Protein AF-A0A7S2H4L2-F1 (afdb_monomer_lite)

pLDDT: mean 70.74, std 20.23, range [30.11, 93.38]

Secondary structure (DSSP, 8-state):
--PPP---------------------------S--SEEEEEE---EEE-TTS-EEE--EE--S-SSSTT-EE-SEEEEEGGGGBSSPPPTT-PPPPB-HHHHHHHHHHHHHHHHH---GGG--SPPPPPPP--

Radius of gyration: 21.21 Å; chains: 1; bounding box: 55×37×57 Å

Structure (mmCIF, N/CA/C/O backbone):
data_AF-A0A7S2H4L2-F1
#
_entry.id   AF-A0A7S2H4L2-F1
#
loop_
_atom_site.group_PDB
_atom_site.id
_atom_site.type_symbol
_atom_site.label_atom_id
_atom_site.label_alt_id
_atom_site.label_comp_id
_atom_site.label_asym_id
_atom_site.label_entity_id
_atom_site.label_seq_id
_atom_site.pdbx_PDB_ins_code
_atom_site.Cartn_x
_atom_site.Cartn_y
_atom_site.Cartn_z
_atom_site.occupancy
_atom_site.B_iso_or_equiv
_atom_site.auth_seq_id
_atom_site.auth_comp_id
_atom_site.auth_asym_id
_atom_site.auth_atom_id
_atom_site.pdbx_PDB_model_num
ATOM 1 N N . PRO A 1 1 ? -26.031 -21.319 21.554 1.00 38.44 1 PRO A N 1
ATOM 2 C CA . PRO A 1 1 ? -26.620 -22.604 21.114 1.00 38.44 1 PRO A CA 1
ATOM 3 C C . PRO A 1 1 ? -26.731 -22.645 19.581 1.00 38.44 1 PRO A C 1
ATOM 5 O O . PRO A 1 1 ? -27.498 -21.886 19.008 1.00 38.44 1 PRO A O 1
ATOM 8 N N . HIS A 1 2 ? -25.914 -23.509 18.965 1.00 32.88 2 HIS A N 1
ATOM 9 C CA . HIS A 1 2 ? -26.013 -24.044 17.594 1.00 32.88 2 HIS A CA 1
ATOM 10 C C . HIS A 1 2 ? -25.952 -23.042 16.419 1.00 32.88 2 HIS A C 1
ATOM 12 O O . HIS A 1 2 ? -26.968 -22.543 15.950 1.00 32.88 2 HIS A O 1
ATOM 18 N N . TRP A 1 3 ? -24.755 -22.860 15.855 1.00 30.11 3 TRP A N 1
ATOM 19 C CA . TRP A 1 3 ? -24.582 -22.492 14.447 1.00 30.11 3 TRP A CA 1
ATOM 20 C C . TRP A 1 3 ? -24.151 -23.744 13.669 1.00 30.11 3 TRP A C 1
ATOM 22 O O . TRP A 1 3 ? -23.126 -24.358 13.964 1.00 30.11 3 TRP A O 1
ATOM 32 N N . ARG A 1 4 ? -24.987 -24.158 12.708 1.00 31.09 4 ARG A N 1
ATOM 33 C CA . ARG A 1 4 ? -24.645 -25.134 11.665 1.00 31.09 4 ARG A CA 1
ATOM 34 C C . ARG A 1 4 ? -23.721 -24.461 10.651 1.00 31.09 4 ARG A C 1
ATOM 36 O O . ARG A 1 4 ? -23.976 -23.330 10.250 1.00 31.09 4 ARG A O 1
ATOM 43 N N . ARG A 1 5 ? -22.694 -25.183 10.200 1.00 39.47 5 ARG A N 1
ATOM 44 C CA . ARG A 1 5 ? -21.990 -24.895 8.945 1.00 39.47 5 ARG A CA 1
ATOM 45 C C . ARG A 1 5 ? -22.772 -25.549 7.809 1.00 39.47 5 ARG A C 1
ATOM 47 O O . ARG A 1 5 ? -22.892 -26.769 7.803 1.00 39.47 5 ARG A O 1
ATOM 54 N N . GLU A 1 6 ? -23.246 -24.763 6.852 1.00 30.81 6 GLU A N 1
ATOM 55 C CA . GLU A 1 6 ? -23.589 -25.250 5.514 1.00 30.81 6 GLU A CA 1
ATOM 56 C C . GLU A 1 6 ? -22.899 -24.341 4.497 1.00 30.81 6 GLU A C 1
ATOM 58 O O . GLU A 1 6 ? -23.265 -23.185 4.299 1.00 30.81 6 GLU A O 1
ATOM 63 N N . LEU A 1 7 ? -21.829 -24.876 3.908 1.00 32.28 7 LEU A N 1
ATOM 64 C CA . LEU A 1 7 ? -21.169 -24.330 2.733 1.00 32.28 7 LEU A CA 1
ATOM 65 C C . LEU A 1 7 ? -21.988 -24.818 1.532 1.00 32.28 7 LEU A C 1
ATOM 67 O O . LEU A 1 7 ? -21.914 -25.990 1.165 1.00 32.28 7 LEU A O 1
ATOM 71 N N . VAL A 1 8 ? -22.821 -23.953 0.959 1.00 32.16 8 VAL A N 1
ATOM 72 C CA . VAL A 1 8 ? -23.544 -24.272 -0.276 1.00 32.16 8 VAL A CA 1
ATOM 73 C C . VAL A 1 8 ? -22.670 -23.854 -1.451 1.00 32.16 8 VAL A C 1
ATOM 75 O O . VAL A 1 8 ? -22.547 -22.673 -1.769 1.00 32.16 8 VAL A O 1
ATOM 78 N N . HIS A 1 9 ? -22.067 -24.842 -2.112 1.00 34.38 9 HIS A N 1
ATOM 79 C CA . HIS A 1 9 ? -21.625 -24.692 -3.492 1.00 34.38 9 HIS A CA 1
ATOM 80 C C . HIS A 1 9 ? -22.863 -24.565 -4.383 1.00 34.38 9 HIS A C 1
ATOM 82 O O . HIS A 1 9 ? -23.588 -25.535 -4.594 1.00 34.38 9 HIS A O 1
ATOM 88 N N . ALA A 1 10 ? -23.088 -23.372 -4.927 1.00 34.81 10 ALA A N 1
ATOM 89 C CA . ALA A 1 10 ? -23.990 -23.173 -6.049 1.00 34.81 10 ALA A CA 1
ATOM 90 C C . ALA A 1 10 ? -23.151 -22.922 -7.305 1.00 34.81 10 ALA A C 1
ATOM 92 O O . ALA A 1 10 ? -22.619 -21.834 -7.522 1.00 34.81 10 ALA A O 1
ATOM 93 N N . GLY A 1 11 ? -23.020 -23.969 -8.118 1.00 33.88 11 GLY A N 1
ATOM 94 C CA . GLY A 1 11 ? -22.620 -23.843 -9.510 1.00 33.88 11 GLY A CA 1
ATOM 95 C C . GLY A 1 11 ? -23.686 -23.086 -10.303 1.00 33.88 11 GLY A C 1
ATOM 96 O O . GLY A 1 11 ? -24.884 -23.278 -10.106 1.00 33.88 11 GLY A O 1
ATOM 97 N N . GLY A 1 12 ? -23.237 -22.230 -11.216 1.00 31.14 12 GLY A N 1
ATOM 98 C CA . GLY A 1 12 ? -24.107 -21.482 -12.113 1.00 31.14 12 GLY A CA 1
ATOM 99 C C . GLY A 1 12 ? -23.296 -20.549 -12.999 1.00 31.14 12 GLY A C 1
ATOM 100 O O . GLY A 1 12 ? -23.095 -19.386 -12.672 1.00 31.14 12 GLY A O 1
ATOM 101 N N . ALA A 1 13 ? -22.811 -21.068 -14.126 1.00 44.94 13 ALA A N 1
ATOM 102 C CA . ALA A 1 13 ? -22.156 -20.275 -15.155 1.00 44.94 13 ALA A CA 1
ATOM 103 C C . ALA A 1 13 ? -23.179 -19.358 -15.848 1.00 44.94 13 ALA A C 1
ATOM 105 O O . ALA A 1 13 ? -23.810 -19.745 -16.831 1.00 44.94 13 ALA A O 1
ATOM 106 N N . ALA A 1 14 ? -23.326 -18.127 -15.362 1.00 36.47 14 ALA A N 1
ATOM 107 C CA . ALA A 1 14 ? -23.962 -17.052 -16.111 1.00 36.47 14 ALA A CA 1
ATOM 108 C C . ALA A 1 14 ? -22.875 -16.267 -16.860 1.00 36.47 14 ALA A C 1
ATOM 110 O O . ALA A 1 14 ? -22.187 -15.419 -16.294 1.00 36.47 14 ALA A O 1
ATOM 111 N N . ARG A 1 15 ? -22.700 -16.559 -18.156 1.00 39.38 15 ARG A N 1
ATOM 112 C CA . ARG A 1 15 ? -21.911 -15.711 -19.061 1.00 39.38 15 ARG A CA 1
ATOM 113 C C . ARG A 1 15 ? -22.648 -14.385 -19.255 1.00 39.38 15 ARG A C 1
ATOM 115 O O . ARG A 1 15 ? -23.516 -14.282 -20.117 1.00 39.38 15 ARG A O 1
ATOM 122 N N . LEU A 1 16 ? -22.294 -13.370 -18.473 1.00 36.38 16 LEU A N 1
ATOM 123 C CA . LEU A 1 16 ? -22.644 -11.988 -18.784 1.00 36.38 16 LEU A CA 1
ATOM 124 C C . LEU A 1 16 ? -21.731 -11.509 -19.920 1.00 36.38 16 LEU A C 1
ATOM 126 O O . LEU A 1 16 ? -20.517 -11.405 -19.765 1.00 36.38 16 LEU A O 1
ATOM 130 N N . ALA A 1 17 ? -22.317 -11.269 -21.091 1.00 40.84 17 ALA A N 1
ATOM 131 C CA . ALA A 1 17 ? -21.621 -10.655 -22.215 1.00 40.84 17 ALA A CA 1
ATOM 132 C C . ALA A 1 17 ? -21.314 -9.175 -21.901 1.00 40.84 17 ALA A C 1
ATOM 134 O O . ALA A 1 17 ? -22.221 -8.462 -21.465 1.00 40.84 17 ALA A O 1
ATOM 135 N N . PRO A 1 18 ? -20.101 -8.655 -22.169 1.00 37.47 18 PRO A N 1
ATOM 136 C CA . PRO A 1 18 ? -19.851 -7.226 -22.053 1.00 37.47 18 PRO A CA 1
ATOM 137 C C . PRO A 1 18 ? -20.442 -6.505 -23.271 1.00 37.47 18 PRO A C 1
ATOM 139 O O . PRO A 1 18 ? -19.938 -6.619 -24.387 1.00 37.47 18 PRO A O 1
ATOM 142 N N . CYS A 1 19 ? -21.494 -5.714 -23.067 1.00 35.34 19 CYS A N 1
ATOM 143 C CA . CYS A 1 19 ? -22.001 -4.767 -24.058 1.00 35.34 19 CYS A CA 1
ATOM 144 C C . CYS A 1 19 ? -21.183 -3.460 -24.052 1.00 35.34 19 CYS A C 1
ATOM 146 O O . CYS A 1 19 ? -21.722 -2.372 -23.883 1.00 35.34 19 CYS A O 1
ATOM 148 N N . TRP A 1 20 ? -19.870 -3.537 -24.278 1.00 36.72 20 TRP A N 1
ATOM 149 C CA . TRP A 1 20 ? -19.061 -2.336 -24.515 1.00 36.72 20 TRP A CA 1
ATOM 150 C C . TRP A 1 20 ? -19.174 -1.911 -25.981 1.00 36.72 20 TRP A C 1
ATOM 152 O O . TRP A 1 20 ? -18.328 -2.223 -26.815 1.00 36.72 20 TRP A O 1
ATOM 162 N N . ARG A 1 21 ? -20.237 -1.170 -26.311 1.00 42.75 21 ARG A N 1
ATOM 163 C CA . ARG A 1 21 ? -20.280 -0.352 -27.532 1.00 42.75 21 ARG A CA 1
ATOM 164 C C . ARG A 1 21 ? -19.526 0.953 -27.257 1.00 42.75 21 ARG A C 1
ATOM 166 O O . ARG A 1 21 ? -20.122 1.976 -26.940 1.00 42.75 21 ARG A O 1
ATOM 173 N N . GLY A 1 22 ? -18.197 0.893 -27.333 1.00 38.72 22 GLY A N 1
ATOM 174 C CA . GLY A 1 22 ? -17.360 2.090 -27.378 1.00 38.72 22 GLY A CA 1
ATOM 175 C C . GLY A 1 22 ? -17.568 2.823 -28.704 1.00 38.72 22 GLY A C 1
ATOM 176 O O . GLY A 1 22 ? -17.510 2.214 -29.771 1.00 38.72 22 GLY A O 1
ATOM 177 N N . THR A 1 23 ? -17.832 4.125 -28.645 1.00 44.94 23 THR A N 1
ATOM 178 C CA . THR A 1 23 ? -17.775 5.022 -29.805 1.00 44.94 23 THR A CA 1
ATOM 179 C C . THR A 1 23 ? -16.351 5.047 -30.384 1.00 44.94 23 THR A C 1
ATOM 181 O O . THR A 1 23 ? -15.390 4.860 -29.631 1.00 44.94 23 THR A O 1
ATOM 184 N N . PRO A 1 24 ? -16.165 5.264 -31.704 1.00 44.47 24 PRO A N 1
ATOM 185 C CA . PRO A 1 24 ? -14.840 5.304 -32.319 1.00 44.47 24 PRO A CA 1
ATOM 186 C C . PRO A 1 24 ? -14.076 6.550 -31.843 1.00 44.47 24 PRO A C 1
ATOM 188 O O . PRO A 1 24 ? -14.158 7.628 -32.426 1.00 44.47 24 PRO A O 1
ATOM 191 N N . GLY A 1 25 ? -13.361 6.405 -30.729 1.00 47.28 25 GLY A N 1
ATOM 192 C CA . GLY A 1 25 ? -12.482 7.422 -30.171 1.00 47.28 25 GLY A CA 1
ATOM 193 C C . GLY A 1 25 ? -11.182 7.507 -30.964 1.00 47.28 25 GLY A C 1
ATOM 194 O O . GLY A 1 25 ? -10.569 6.487 -31.276 1.00 47.28 25 GLY A O 1
ATOM 195 N N . MET A 1 26 ? -10.774 8.738 -31.280 1.00 51.44 26 MET A N 1
ATOM 196 C CA . MET A 1 26 ? -9.529 9.091 -31.966 1.00 51.44 26 MET A CA 1
ATOM 197 C C . MET A 1 26 ? -8.351 8.199 -31.547 1.00 51.44 26 MET A C 1
ATOM 199 O O . MET A 1 26 ? -8.066 8.052 -30.355 1.00 51.44 26 MET A O 1
ATOM 203 N N . ALA A 1 27 ? -7.638 7.649 -32.532 1.00 52.81 27 ALA A N 1
ATOM 204 C CA . ALA A 1 27 ? -6.434 6.857 -32.320 1.00 52.81 27 ALA A CA 1
ATOM 205 C C . ALA A 1 27 ? -5.379 7.695 -31.577 1.00 52.81 27 ALA A C 1
ATOM 207 O O . ALA A 1 27 ? -4.657 8.499 -32.170 1.00 52.81 27 ALA A O 1
ATOM 208 N N . LYS A 1 28 ? -5.291 7.524 -30.252 1.00 60.84 28 LYS A N 1
ATOM 209 C CA . LYS A 1 28 ? -4.209 8.100 -29.452 1.00 60.84 28 LYS A CA 1
ATOM 210 C C . LYS A 1 28 ? -2.895 7.533 -29.983 1.00 60.84 28 LYS A C 1
ATOM 212 O O . LYS A 1 28 ? -2.690 6.320 -29.976 1.00 60.84 28 LYS A O 1
ATOM 217 N N . LYS A 1 29 ? -2.013 8.422 -30.450 1.00 61.09 29 LYS A N 1
ATOM 218 C CA . LYS A 1 29 ? -0.651 8.108 -30.899 1.00 61.09 29 LYS A CA 1
ATOM 219 C C . LYS A 1 29 ? 0.018 7.239 -29.825 1.00 61.09 29 LYS A C 1
ATOM 221 O O . LYS A 1 29 ? 0.238 7.719 -28.713 1.00 61.09 29 LYS A O 1
ATOM 226 N N . LYS A 1 30 ? 0.274 5.957 -30.128 1.00 59.09 30 LYS A N 1
ATOM 227 C CA . LYS A 1 30 ? 0.961 5.027 -29.216 1.00 59.09 30 LYS A CA 1
ATOM 228 C C . LYS A 1 30 ? 2.278 5.682 -28.807 1.00 59.09 30 LYS A C 1
ATOM 230 O O . LYS A 1 30 ? 3.148 5.888 -29.649 1.00 59.09 30 LYS A O 1
ATOM 235 N N . ARG A 1 31 ? 2.407 6.058 -27.532 1.00 61.78 31 ARG A N 1
ATOM 236 C CA . ARG A 1 31 ? 3.689 6.499 -26.981 1.00 61.78 31 ARG A CA 1
ATOM 237 C C . ARG A 1 31 ? 4.654 5.322 -27.111 1.00 61.78 31 ARG A C 1
ATOM 239 O O . ARG A 1 31 ? 4.405 4.261 -26.549 1.00 61.78 31 ARG A O 1
ATOM 246 N N . SER A 1 32 ? 5.705 5.500 -27.902 1.00 66.88 32 SER A N 1
ATOM 247 C CA . SER A 1 32 ? 6.806 4.550 -28.023 1.00 66.88 32 SER A CA 1
ATOM 248 C C . SER A 1 32 ? 7.682 4.690 -26.781 1.00 66.88 32 SER A C 1
ATOM 250 O O . SER A 1 32 ? 8.440 5.649 -26.659 1.00 66.88 32 SER A O 1
ATOM 252 N N . GLY A 1 33 ? 7.517 3.785 -25.826 1.00 74.94 33 GLY A N 1
ATOM 253 C CA . GLY A 1 33 ? 8.310 3.750 -24.605 1.00 74.94 33 GLY A CA 1
ATOM 254 C C . GLY A 1 33 ? 7.685 2.835 -23.556 1.00 74.94 33 GLY A C 1
ATOM 255 O O . GLY A 1 33 ? 6.484 2.554 -23.628 1.00 74.94 33 GLY A O 1
ATOM 256 N N . PRO A 1 34 ? 8.481 2.352 -22.592 1.00 79.00 34 PRO A N 1
ATOM 257 C CA . PRO A 1 34 ? 7.950 1.576 -21.486 1.00 79.0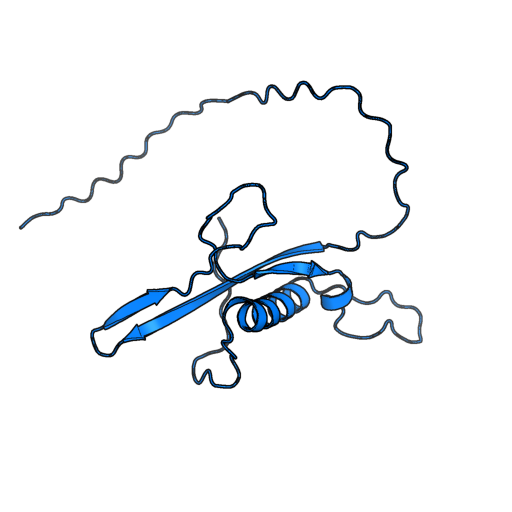0 34 PRO A CA 1
ATOM 258 C C . PRO A 1 34 ? 6.957 2.428 -20.674 1.00 79.00 34 PRO A C 1
ATOM 260 O O . PRO A 1 34 ? 7.159 3.638 -20.523 1.00 79.00 34 PRO A O 1
ATOM 263 N N . PRO A 1 35 ? 5.865 1.836 -20.158 1.00 85.38 35 PRO A N 1
ATOM 264 C CA . PRO A 1 35 ? 4.870 2.585 -19.404 1.00 85.38 35 PRO A CA 1
ATOM 265 C C . PRO A 1 35 ? 5.484 3.145 -18.117 1.00 85.38 35 PRO A C 1
ATOM 267 O O . PRO A 1 35 ? 6.291 2.475 -17.466 1.00 85.38 35 PRO A O 1
ATOM 270 N N . LYS A 1 36 ? 5.079 4.370 -17.753 1.00 88.88 36 LYS A N 1
ATOM 271 C CA . LYS A 1 36 ? 5.478 5.020 -16.492 1.00 88.88 36 LYS A CA 1
ATOM 272 C C . LYS A 1 36 ? 5.036 4.197 -15.276 1.00 88.88 36 LYS A C 1
ATOM 274 O O . LYS A 1 36 ? 5.761 4.130 -14.293 1.00 88.88 36 LYS A O 1
ATOM 279 N N . TYR A 1 37 ? 3.866 3.576 -15.367 1.00 90.75 37 TYR A N 1
ATOM 280 C CA . TYR A 1 37 ? 3.233 2.817 -14.293 1.00 90.75 37 TYR A CA 1
ATOM 281 C C . TYR A 1 37 ? 3.304 1.324 -14.602 1.00 90.75 37 TYR A C 1
ATOM 283 O O . TYR A 1 37 ? 3.138 0.937 -15.762 1.00 90.75 37 TYR A O 1
ATOM 291 N N . ILE A 1 38 ? 3.574 0.508 -13.584 1.00 89.94 38 ILE A N 1
ATOM 292 C CA . ILE A 1 38 ? 3.723 -0.949 -13.733 1.00 89.94 38 ILE A CA 1
ATOM 293 C C . ILE A 1 38 ? 2.548 -1.698 -13.104 1.00 89.94 38 ILE A C 1
ATOM 295 O O . ILE A 1 38 ? 2.139 -2.727 -13.633 1.00 89.94 38 ILE A O 1
ATOM 299 N N . GLY A 1 39 ? 1.948 -1.148 -12.049 1.00 91.44 39 GLY A N 1
ATOM 300 C CA . GLY A 1 39 ? 0.805 -1.758 -11.379 1.00 91.44 39 GLY A CA 1
ATOM 301 C C . GLY A 1 39 ? 0.269 -0.887 -10.250 1.00 91.44 39 GLY A C 1
ATOM 302 O O . GLY A 1 39 ? 0.488 0.325 -10.228 1.00 91.44 39 GLY A O 1
ATOM 303 N N . SER A 1 40 ? -0.426 -1.520 -9.315 1.00 91.19 40 SER A N 1
ATOM 304 C CA . SER A 1 40 ? -0.926 -0.916 -8.081 1.00 91.19 40 SER A CA 1
ATOM 305 C C . SER A 1 40 ? -0.605 -1.819 -6.900 1.00 91.19 40 SER A C 1
ATOM 307 O O . SER A 1 40 ? -0.481 -3.029 -7.075 1.0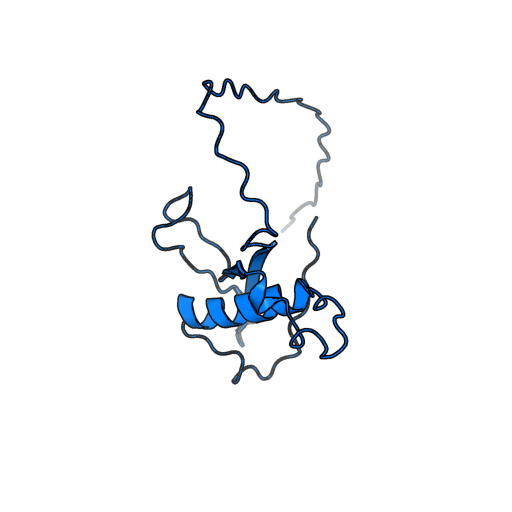0 91.19 40 SER A O 1
ATOM 309 N N . CYS A 1 41 ? -0.515 -1.241 -5.711 1.00 92.00 41 CYS A N 1
ATOM 310 C CA . CYS A 1 41 ? -0.237 -1.960 -4.473 1.00 92.00 41 CYS A CA 1
ATOM 311 C C . CYS A 1 41 ? -1.100 -1.426 -3.325 1.00 92.00 41 CYS A C 1
ATOM 313 O O . CYS A 1 41 ? -1.696 -0.351 -3.426 1.00 92.00 41 CYS A O 1
ATOM 315 N N . GLY A 1 42 ? -1.131 -2.171 -2.222 1.00 90.62 42 GLY A N 1
ATOM 316 C CA . GLY A 1 42 ? -1.709 -1.737 -0.957 1.00 90.62 42 GLY A CA 1
ATOM 317 C C . GLY A 1 42 ? -1.105 -2.502 0.212 1.00 90.62 42 GLY A C 1
ATOM 318 O O . GLY A 1 42 ? -0.462 -3.531 0.010 1.00 90.62 42 GLY A O 1
ATOM 319 N N . ILE A 1 43 ? -1.292 -1.985 1.422 1.00 89.56 43 ILE A N 1
ATOM 320 C CA . ILE A 1 43 ? -0.778 -2.585 2.654 1.00 89.56 43 ILE A CA 1
ATOM 321 C C . ILE A 1 43 ? -1.885 -2.736 3.688 1.00 89.56 43 ILE A C 1
ATOM 323 O O . ILE A 1 43 ? -2.620 -1.799 3.995 1.00 89.56 43 ILE A O 1
ATOM 327 N N . TYR A 1 44 ? -1.984 -3.937 4.247 1.00 90.00 44 TYR A N 1
ATOM 328 C CA . TYR A 1 44 ? -2.898 -4.250 5.334 1.00 90.00 44 TYR A CA 1
ATOM 329 C C . TYR A 1 44 ? -2.140 -4.171 6.655 1.00 90.00 44 TYR A C 1
ATOM 331 O O . TYR A 1 44 ? -1.179 -4.904 6.866 1.00 90.00 44 TYR A O 1
ATOM 339 N N . VAL A 1 45 ? -2.581 -3.285 7.548 1.00 87.69 45 VAL A N 1
ATOM 340 C CA . VAL A 1 45 ? -2.011 -3.155 8.895 1.00 87.69 45 VAL A CA 1
ATOM 341 C C . VAL A 1 45 ? -3.074 -3.566 9.899 1.00 87.69 45 VAL A C 1
ATOM 343 O O . VAL A 1 45 ? -4.103 -2.900 10.025 1.00 87.69 45 VAL A O 1
ATOM 346 N N . ALA A 1 46 ? -2.832 -4.673 10.594 1.00 87.06 46 ALA A N 1
ATOM 347 C CA . ALA A 1 46 ? -3.702 -5.169 11.649 1.00 87.06 46 ALA A CA 1
ATOM 348 C C . ALA A 1 46 ? -3.068 -4.914 13.020 1.00 87.06 46 ALA A C 1
ATOM 350 O O . ALA A 1 46 ? -1.878 -5.150 13.215 1.00 87.06 46 ALA A O 1
ATOM 351 N N . ALA A 1 47 ? -3.871 -4.452 13.975 1.00 84.00 47 ALA A N 1
ATOM 352 C CA . ALA A 1 47 ? -3.464 -4.285 15.364 1.00 84.00 47 ALA A CA 1
ATOM 353 C C . ALA A 1 47 ? -4.403 -5.084 16.265 1.00 84.00 47 ALA A C 1
ATOM 355 O O . ALA A 1 47 ? -5.622 -4.975 16.138 1.00 84.00 47 ALA A O 1
ATOM 356 N N . THR A 1 48 ? -3.836 -5.873 17.176 1.00 85.50 48 THR A N 1
ATOM 357 C CA . THR A 1 48 ? -4.604 -6.654 18.151 1.00 85.50 48 THR A CA 1
ATOM 358 C C . THR A 1 48 ? -4.457 -6.030 19.531 1.00 85.50 48 THR A C 1
ATOM 360 O O . THR A 1 48 ? -3.347 -5.892 20.043 1.00 85.50 48 THR A O 1
ATOM 363 N N . GLY A 1 49 ? -5.583 -5.625 20.117 1.00 83.88 49 GLY A N 1
ATOM 364 C CA . GLY A 1 49 ? -5.643 -5.077 21.466 1.00 83.88 49 GLY A CA 1
ATOM 365 C C . GLY A 1 49 ? -5.446 -6.142 22.547 1.00 83.88 49 GLY A C 1
ATOM 366 O O . GLY A 1 49 ? -5.521 -7.345 22.298 1.00 83.88 49 GLY A O 1
ATOM 367 N N . ALA A 1 50 ? -5.234 -5.697 23.788 1.00 86.94 50 ALA A N 1
ATOM 368 C CA . ALA A 1 50 ? -5.134 -6.587 24.951 1.00 86.94 50 ALA A CA 1
ATOM 369 C C . ALA A 1 50 ? -6.442 -7.352 25.249 1.00 86.94 50 ALA A C 1
ATOM 371 O O . ALA A 1 50 ? -6.428 -8.364 25.943 1.00 86.94 50 ALA A O 1
ATOM 372 N N . ASP A 1 51 ? -7.565 -6.873 24.717 1.00 91.44 51 ASP A N 1
ATOM 373 C CA . ASP A 1 51 ? -8.875 -7.527 24.735 1.00 91.44 51 ASP A CA 1
ATOM 374 C C . ASP A 1 51 ? -9.018 -8.640 23.677 1.00 91.44 51 ASP A C 1
ATOM 376 O O . ASP A 1 51 ? -10.047 -9.313 23.624 1.00 91.44 51 ASP A O 1
ATOM 380 N N . GLY A 1 52 ? -7.991 -8.850 22.846 1.00 89.00 52 GLY A N 1
ATOM 381 C CA . GLY A 1 52 ? -7.990 -9.821 21.756 1.00 89.00 52 GLY A CA 1
ATOM 382 C C . GLY A 1 52 ? -8.738 -9.352 20.508 1.00 89.00 52 GLY A C 1
ATOM 383 O O . GLY A 1 52 ? -8.897 -10.141 19.576 1.00 89.00 52 GLY A O 1
ATOM 384 N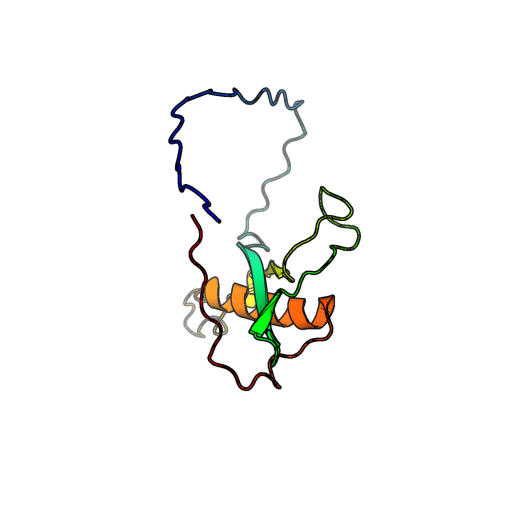 N . LEU A 1 53 ? -9.198 -8.097 20.457 1.00 87.44 53 LEU A N 1
ATOM 385 C CA . LEU A 1 53 ? -9.836 -7.549 19.265 1.00 87.44 53 LEU A CA 1
ATOM 386 C C . LEU A 1 53 ? -8.782 -7.126 18.245 1.00 87.44 53 LEU A C 1
ATOM 388 O O . LEU A 1 53 ? -7.918 -6.297 18.532 1.00 87.44 53 LEU A O 1
ATOM 392 N N . THR A 1 54 ? -8.890 -7.667 17.033 1.00 87.25 54 THR A N 1
ATOM 393 C CA . THR A 1 54 ? -8.076 -7.254 15.888 1.00 87.25 54 THR A CA 1
ATOM 394 C C . THR A 1 54 ? -8.817 -6.208 15.068 1.00 87.25 54 THR A C 1
ATOM 396 O O . THR A 1 54 ? -9.924 -6.451 14.583 1.00 87.25 54 THR A O 1
ATOM 399 N N . VAL A 1 55 ? -8.191 -5.050 14.884 1.00 86.88 55 VAL A N 1
ATOM 400 C CA . VAL A 1 55 ? -8.669 -3.986 13.998 1.00 86.88 55 VAL A CA 1
ATOM 401 C C . VAL A 1 55 ? -7.763 -3.874 12.783 1.00 86.88 55 VAL A C 1
ATOM 403 O O . VAL A 1 55 ? -6.547 -4.020 12.890 1.00 86.88 55 VAL A O 1
ATOM 406 N N . LEU A 1 56 ? -8.367 -3.610 11.627 1.00 87.50 56 LEU A N 1
ATOM 407 C CA . LEU A 1 56 ? -7.657 -3.393 10.374 1.00 87.50 56 LEU A CA 1
ATOM 408 C C . LEU A 1 56 ? -7.669 -1.905 10.035 1.00 87.50 56 LEU A C 1
ATOM 410 O O . LEU A 1 56 ? -8.725 -1.268 10.030 1.00 87.50 56 LEU A O 1
ATOM 414 N N . LEU A 1 57 ? -6.497 -1.366 9.718 1.00 84.75 57 LEU A N 1
ATOM 415 C CA . LEU A 1 57 ? -6.368 -0.014 9.207 1.00 84.75 57 LEU A CA 1
ATOM 416 C C . LEU A 1 57 ? -6.962 0.071 7.801 1.00 84.75 57 LEU A C 1
ATOM 418 O O . LEU A 1 57 ? -6.552 -0.640 6.884 1.00 84.75 57 LEU A O 1
ATOM 422 N N . ILE A 1 58 ? -7.908 0.987 7.639 1.00 85.25 58 ILE A N 1
ATOM 423 C CA . ILE A 1 58 ? -8.531 1.314 6.361 1.00 85.25 58 ILE A CA 1
ATOM 424 C C . ILE A 1 58 ? -8.436 2.820 6.132 1.00 85.25 58 ILE A C 1
ATOM 426 O O . ILE A 1 58 ? -8.547 3.611 7.070 1.00 85.25 58 ILE A O 1
ATOM 430 N N . HIS A 1 59 ? -8.268 3.218 4.878 1.00 80.88 59 HIS A N 1
ATOM 431 C CA . HIS A 1 59 ? -8.294 4.605 4.446 1.00 80.88 59 HIS A CA 1
ATOM 432 C C . HIS A 1 59 ? -9.490 4.854 3.521 1.00 80.88 59 HIS A C 1
ATOM 434 O O . HIS A 1 59 ? -9.925 3.997 2.746 1.00 80.88 59 HIS A O 1
ATOM 440 N N . ARG A 1 60 ? -10.048 6.064 3.610 1.00 73.50 60 ARG A N 1
ATOM 441 C CA . ARG A 1 60 ? -11.124 6.517 2.730 1.00 73.50 60 ARG A CA 1
ATOM 442 C C . ARG A 1 60 ? -10.526 7.381 1.628 1.00 73.50 60 ARG A C 1
ATOM 444 O O . ARG A 1 60 ? -10.267 8.563 1.846 1.00 73.50 60 ARG A O 1
ATOM 451 N N . ARG A 1 61 ? -10.363 6.802 0.437 1.00 69.69 61 ARG A N 1
ATOM 452 C CA . ARG A 1 61 ? -9.776 7.478 -0.731 1.00 69.69 61 ARG A CA 1
ATOM 453 C C . ARG A 1 61 ? -10.495 8.799 -1.029 1.00 69.69 61 ARG A C 1
ATOM 455 O O . ARG A 1 61 ? -11.720 8.861 -1.148 1.00 69.69 61 ARG A O 1
ATOM 462 N N . SER A 1 62 ? -9.719 9.876 -1.145 1.00 61.44 62 SER A N 1
ATOM 463 C CA . SER A 1 62 ? -10.233 11.222 -0.877 1.00 61.44 62 SER A CA 1
ATOM 464 C C . SER A 1 62 ? -10.842 11.989 -2.056 1.00 61.44 62 SER A C 1
ATOM 466 O O . SER A 1 62 ? -11.424 13.030 -1.772 1.00 61.44 62 SER A O 1
ATOM 468 N N . LYS A 1 63 ? -10.780 11.528 -3.326 1.00 55.03 63 LYS A N 1
ATOM 469 C CA . LYS A 1 63 ? -11.539 12.091 -4.491 1.00 55.03 63 LYS A CA 1
ATOM 470 C C . LYS A 1 63 ? -11.171 11.520 -5.876 1.00 55.03 63 LYS A C 1
ATOM 472 O O . LYS A 1 63 ? -11.902 11.773 -6.829 1.00 55.03 63 LYS A O 1
ATOM 477 N N . GLN A 1 64 ? -10.048 10.813 -6.025 1.00 54.62 64 GLN A N 1
ATOM 478 C CA . GLN A 1 64 ? -9.506 10.398 -7.332 1.00 54.62 64 GLN A CA 1
ATOM 479 C C . GLN A 1 64 ? -9.577 8.883 -7.585 1.00 54.62 64 GLN A C 1
ATOM 481 O O . GLN A 1 64 ? -8.551 8.254 -7.786 1.00 54.62 64 GLN A O 1
ATOM 486 N N . VAL A 1 65 ? -10.764 8.280 -7.612 1.00 51.53 65 VAL A N 1
ATOM 487 C CA . VAL A 1 65 ? -11.008 7.014 -8.334 1.00 51.53 65 VAL A CA 1
ATOM 488 C C . VAL A 1 65 ? -12.513 6.884 -8.575 1.00 51.53 65 VAL A C 1
ATOM 490 O O . VAL A 1 65 ? -13.293 7.636 -7.998 1.00 51.53 65 VAL A O 1
ATOM 493 N N . SER A 1 66 ? -12.915 5.961 -9.444 1.00 57.78 66 SER A N 1
ATOM 494 C CA . SER A 1 66 ? -14.279 5.710 -9.932 1.00 57.78 66 SER A CA 1
ATOM 495 C C . SER A 1 66 ? -15.391 5.623 -8.877 1.00 57.78 66 SER A C 1
ATOM 497 O O . SER A 1 66 ? -16.558 5.694 -9.255 1.00 57.78 66 SER A O 1
ATOM 499 N N . GLU A 1 67 ? -15.059 5.489 -7.588 1.00 60.69 67 GLU A N 1
ATOM 500 C CA . GLU A 1 67 ? -16.015 5.269 -6.503 1.00 60.69 67 GLU A CA 1
ATOM 501 C C . GLU A 1 67 ? -15.735 6.189 -5.297 1.00 60.69 67 GLU A C 1
ATOM 503 O O . GLU A 1 67 ? -14.846 5.928 -4.480 1.00 60.69 67 GLU A O 1
ATOM 508 N N . PRO A 1 68 ? -16.484 7.298 -5.156 1.00 66.25 68 PRO A N 1
ATOM 509 C CA . PRO A 1 68 ? -16.418 8.142 -3.972 1.00 66.25 68 PRO A CA 1
ATOM 510 C C . PRO A 1 68 ? -16.723 7.337 -2.706 1.00 66.25 68 PRO A C 1
ATOM 512 O O . PRO A 1 68 ? -17.653 6.536 -2.684 1.00 66.25 68 PRO A O 1
ATOM 515 N N . LEU A 1 69 ? -16.014 7.641 -1.614 1.00 69.94 69 LEU A N 1
ATOM 516 C CA . LEU A 1 69 ? -16.254 7.074 -0.280 1.00 69.94 69 LEU A CA 1
ATOM 517 C C . LEU A 1 69 ? -15.907 5.585 -0.120 1.00 69.94 69 LEU A C 1
ATOM 519 O O . LEU A 1 69 ? -16.188 5.040 0.948 1.00 69.94 69 LEU A O 1
ATOM 523 N N . GLN A 1 70 ? -15.281 4.957 -1.117 1.00 80.19 70 GLN A N 1
ATOM 524 C CA . GLN A 1 70 ? -14.791 3.587 -1.012 1.00 80.19 70 GLN A CA 1
ATOM 525 C C . GLN A 1 70 ? -13.759 3.469 0.122 1.00 80.19 70 GLN A C 1
ATOM 527 O O . GLN A 1 70 ? -12.840 4.286 0.242 1.00 80.19 70 GLN A O 1
ATOM 532 N N . LEU A 1 71 ? -13.945 2.454 0.967 1.00 84.06 71 LEU A N 1
ATOM 533 C CA . LEU A 1 71 ? -12.971 2.050 1.975 1.00 84.06 71 LEU A CA 1
ATOM 534 C C . LEU A 1 71 ? -11.970 1.113 1.305 1.00 84.06 71 LEU A C 1
ATOM 536 O O . LEU A 1 71 ? -12.371 0.141 0.668 1.00 84.06 71 LEU A O 1
ATOM 540 N N . ALA A 1 72 ? -10.687 1.416 1.441 1.00 85.94 72 ALA A N 1
ATOM 541 C CA . ALA A 1 72 ? -9.607 0.621 0.878 1.00 85.94 72 ALA A CA 1
ATOM 542 C C . ALA A 1 72 ? -8.427 0.572 1.852 1.00 85.94 72 ALA A C 1
ATOM 544 O O . ALA A 1 72 ? -8.312 1.407 2.749 1.00 85.94 72 ALA A O 1
ATOM 545 N N . ALA A 1 73 ? -7.546 -0.407 1.672 1.00 88.75 73 ALA A N 1
ATOM 546 C CA . ALA A 1 73 ? -6.236 -0.370 2.306 1.00 88.75 73 ALA A CA 1
ATOM 547 C C . ALA A 1 73 ? -5.438 0.846 1.792 1.00 88.75 73 ALA A C 1
ATOM 549 O O . ALA A 1 73 ? -5.611 1.217 0.621 1.00 88.75 73 ALA A O 1
ATOM 550 N N . PRO A 1 74 ? -4.557 1.441 2.617 1.00 90.12 74 PRO A N 1
ATOM 551 C CA . PRO A 1 74 ? -3.585 2.407 2.130 1.00 90.12 74 PRO A CA 1
ATOM 552 C C . PRO A 1 74 ? -2.758 1.828 0.986 1.00 90.12 74 PRO A C 1
ATOM 554 O O . PRO A 1 74 ? -2.382 0.652 1.020 1.00 90.12 74 PRO A O 1
ATOM 557 N N . GLY A 1 75 ? -2.495 2.624 -0.045 1.00 90.75 75 GLY A N 1
ATOM 558 C CA . GLY A 1 75 ? -1.796 2.134 -1.228 1.00 90.75 75 GLY A CA 1
ATOM 559 C C . GLY A 1 75 ? -1.981 3.011 -2.449 1.00 90.75 75 GLY A C 1
ATOM 560 O O . GLY A 1 75 ? -2.787 3.936 -2.451 1.00 90.75 75 GLY A O 1
ATOM 561 N N . GLY A 1 76 ? -1.292 2.670 -3.534 1.00 89.69 76 GLY A N 1
ATOM 562 C CA . GLY A 1 76 ? -1.125 3.577 -4.662 1.00 89.69 76 GLY A CA 1
ATOM 563 C C . GLY A 1 76 ? -0.772 2.899 -5.977 1.00 89.69 76 GLY A C 1
ATOM 564 O O . GLY A 1 76 ? -0.800 1.675 -6.124 1.00 89.69 76 GLY A O 1
ATOM 565 N N . ILE A 1 77 ? -0.477 3.736 -6.970 1.00 92.19 77 ILE A N 1
ATOM 566 C CA . ILE A 1 77 ? 0.027 3.301 -8.274 1.00 92.19 77 ILE A CA 1
ATOM 567 C C . ILE A 1 77 ? 1.546 3.143 -8.166 1.00 92.19 77 ILE A C 1
ATOM 569 O O . ILE A 1 77 ? 2.241 4.084 -7.798 1.00 92.19 77 ILE A O 1
ATOM 573 N N . VAL A 1 78 ? 2.069 1.986 -8.567 1.00 93.38 78 VAL A N 1
ATOM 574 C CA . VAL A 1 78 ? 3.509 1.703 -8.557 1.00 93.38 78 VAL A CA 1
ATOM 575 C C . VAL A 1 78 ? 4.168 2.299 -9.802 1.00 93.38 78 VAL A C 1
ATOM 577 O O . VAL A 1 78 ? 3.869 1.917 -10.945 1.00 93.38 78 VAL A O 1
ATOM 580 N N . GLU A 1 79 ? 5.086 3.243 -9.592 1.00 91.88 79 GLU A N 1
ATOM 581 C CA . GLU A 1 79 ? 5.888 3.833 -10.664 1.00 91.88 79 GLU A CA 1
ATOM 582 C C . GLU A 1 79 ? 7.065 2.929 -11.053 1.00 91.88 79 GLU A C 1
ATOM 584 O O . GLU A 1 79 ? 7.739 2.340 -10.211 1.00 91.88 79 GLU A O 1
ATOM 589 N N . ARG A 1 80 ? 7.387 2.881 -12.350 1.00 89.56 80 ARG A N 1
ATOM 590 C CA . ARG A 1 80 ? 8.528 2.118 -12.880 1.00 89.56 80 ARG A CA 1
ATOM 591 C C . ARG A 1 80 ? 9.854 2.492 -12.226 1.00 89.56 80 ARG A C 1
ATOM 593 O O . ARG A 1 80 ? 10.713 1.631 -12.086 1.00 89.56 80 ARG A O 1
ATOM 600 N N . ALA A 1 81 ? 10.018 3.759 -11.855 1.00 88.12 81 ALA A N 1
ATOM 601 C CA . ALA A 1 81 ? 11.219 4.240 -11.185 1.00 88.12 81 ALA A CA 1
ATOM 602 C C . ALA A 1 81 ? 11.386 3.635 -9.780 1.00 88.12 81 ALA A C 1
ATOM 604 O O . ALA A 1 81 ? 12.510 3.377 -9.370 1.00 88.12 81 ALA A O 1
ATOM 605 N N . ALA A 1 82 ? 10.285 3.345 -9.076 1.00 88.06 82 ALA A N 1
ATOM 606 C CA . ALA A 1 82 ? 10.324 2.733 -7.746 1.00 88.06 82 ALA A CA 1
ATOM 607 C C . ALA A 1 82 ? 10.753 1.255 -7.780 1.00 88.06 82 ALA A C 1
ATOM 609 O O . ALA A 1 82 ? 11.179 0.717 -6.765 1.00 88.06 82 ALA A O 1
ATOM 610 N N . CYS A 1 83 ? 10.661 0.609 -8.946 1.00 89.38 83 CYS A N 1
ATOM 611 C CA . CYS A 1 83 ? 10.989 -0.804 -9.145 1.00 89.38 83 CYS A CA 1
ATOM 612 C C . CYS A 1 83 ? 12.474 -1.046 -9.490 1.00 89.38 83 CYS A C 1
ATOM 614 O O . CYS A 1 83 ? 12.846 -2.154 -9.855 1.00 89.38 83 CYS A O 1
ATOM 616 N N . GLN A 1 84 ? 13.323 -0.014 -9.486 1.00 86.75 84 GLN A N 1
ATOM 617 C CA . GLN A 1 84 ? 14.726 -0.121 -9.902 1.00 86.75 84 GLN A CA 1
ATOM 618 C C . GLN A 1 84 ? 15.633 -0.244 -8.672 1.00 86.75 84 GLN A C 1
ATOM 620 O O . GLN A 1 84 ? 15.851 0.736 -7.967 1.00 86.75 84 GLN A O 1
ATOM 625 N N . ALA A 1 85 ? 16.179 -1.440 -8.426 1.00 68.94 85 ALA A N 1
ATOM 626 C CA . ALA A 1 85 ? 17.045 -1.710 -7.271 1.00 68.94 85 ALA A CA 1
ATOM 627 C C . ALA A 1 85 ? 18.444 -1.060 -7.376 1.00 68.94 85 ALA A C 1
ATOM 629 O O . ALA A 1 85 ? 19.085 -0.787 -6.363 1.00 68.94 85 ALA A O 1
ATOM 630 N N . ALA A 1 86 ? 18.922 -0.793 -8.597 1.00 64.25 86 ALA A N 1
ATOM 631 C CA . ALA A 1 86 ? 20.201 -0.138 -8.862 1.00 64.25 86 ALA A CA 1
ATOM 632 C C . ALA A 1 86 ? 20.131 0.711 -10.146 1.00 64.25 86 ALA A C 1
ATOM 634 O O . ALA A 1 86 ? 19.381 0.368 -11.069 1.00 64.25 86 ALA A O 1
ATOM 635 N N . PRO A 1 87 ? 20.921 1.799 -10.255 1.00 60.59 87 PRO A N 1
ATOM 636 C CA . PRO A 1 87 ? 21.106 2.477 -11.533 1.00 60.59 87 PRO A CA 1
ATOM 637 C C . PRO A 1 87 ? 21.652 1.480 -12.563 1.00 60.59 87 PRO A C 1
ATOM 639 O O . PRO A 1 87 ? 22.458 0.611 -12.223 1.00 60.59 87 PRO A O 1
ATOM 642 N N . ALA A 1 88 ? 21.200 1.600 -13.816 1.00 61.94 88 ALA A N 1
ATOM 643 C CA . ALA A 1 88 ? 21.661 0.754 -14.917 1.00 61.94 88 ALA A CA 1
ATOM 644 C C . ALA A 1 88 ? 23.194 0.650 -14.898 1.00 61.94 88 ALA A C 1
ATOM 646 O O . ALA A 1 88 ? 23.883 1.662 -14.731 1.00 61.94 88 ALA A O 1
ATOM 647 N N . SER A 1 89 ? 23.725 -0.571 -15.013 1.00 60.03 89 SER A N 1
ATOM 648 C CA . SER A 1 89 ? 25.165 -0.788 -14.887 1.00 60.03 89 SER A CA 1
ATOM 649 C C . SER A 1 89 ? 25.921 0.050 -15.922 1.00 60.03 89 SER A C 1
ATOM 651 O O . SER A 1 89 ? 25.455 0.250 -17.046 1.00 60.03 89 SER A O 1
ATOM 653 N N . ILE A 1 90 ? 27.125 0.509 -15.564 1.00 59.66 90 ILE A N 1
ATOM 654 C CA . ILE A 1 90 ? 28.016 1.278 -16.456 1.00 59.66 90 ILE A CA 1
ATOM 655 C C . ILE A 1 90 ? 28.286 0.509 -17.769 1.00 59.66 90 ILE A C 1
ATOM 657 O O . ILE A 1 90 ? 28.584 1.104 -18.801 1.00 59.66 90 ILE A O 1
ATOM 661 N N . PHE A 1 91 ? 28.114 -0.816 -17.751 1.00 70.25 91 PHE A N 1
ATOM 662 C CA . PHE A 1 91 ? 28.298 -1.718 -18.886 1.00 70.25 91 PHE A CA 1
ATOM 663 C C . PHE A 1 91 ? 27.042 -1.914 -19.757 1.00 70.25 91 PHE A C 1
ATOM 665 O O . PHE A 1 91 ? 27.020 -2.808 -20.599 1.00 70.25 91 PHE A O 1
ATOM 672 N N . GLY A 1 92 ? 26.005 -1.085 -19.596 1.00 59.25 92 GLY A N 1
ATOM 673 C CA . GLY A 1 92 ? 24.854 -1.047 -20.505 1.00 59.25 92 GLY A CA 1
ATOM 674 C C . GLY A 1 92 ? 23.832 -2.167 -20.302 1.00 59.25 92 GLY A C 1
ATOM 675 O O . GLY A 1 92 ? 22.982 -2.373 -21.170 1.00 59.25 92 GLY A O 1
ATOM 676 N N . ALA A 1 93 ? 23.880 -2.882 -19.172 1.00 63.25 93 ALA A N 1
ATOM 677 C CA . ALA A 1 93 ? 22.819 -3.823 -18.830 1.00 63.25 93 ALA A CA 1
ATOM 678 C C . ALA A 1 93 ? 21.539 -3.043 -18.471 1.00 63.25 93 ALA A C 1
ATOM 680 O O . ALA A 1 93 ? 21.617 -2.073 -17.705 1.00 63.25 93 ALA A O 1
ATOM 681 N N . PRO A 1 94 ? 20.365 -3.429 -19.007 1.00 66.75 94 PRO A N 1
ATOM 682 C CA . PRO A 1 94 ? 19.108 -2.810 -18.614 1.00 66.75 94 PRO A CA 1
ATOM 683 C C . PRO A 1 94 ? 18.913 -2.978 -17.105 1.00 66.75 94 PRO A C 1
ATOM 685 O O . PRO A 1 94 ? 19.154 -4.059 -16.571 1.00 66.75 94 PRO A O 1
ATOM 688 N N . ALA A 1 95 ? 18.497 -1.904 -16.427 1.00 70.62 95 ALA A N 1
ATOM 689 C CA . ALA A 1 95 ? 18.163 -1.971 -15.009 1.00 70.62 95 ALA A CA 1
ATOM 690 C C . ALA A 1 95 ? 17.078 -3.034 -14.805 1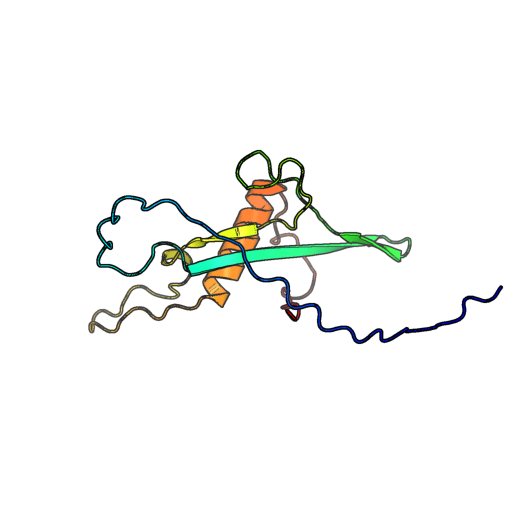.00 70.62 95 ALA A C 1
ATOM 692 O O . ALA A 1 95 ? 16.029 -2.986 -15.457 1.00 70.62 95 ALA A O 1
ATOM 693 N N . GLU A 1 96 ? 17.359 -3.992 -13.928 1.00 83.00 96 GLU A N 1
ATOM 694 C CA . GLU A 1 96 ? 16.385 -4.995 -13.530 1.00 83.00 96 GLU A CA 1
ATOM 695 C C . GLU A 1 96 ? 15.206 -4.295 -12.850 1.00 83.00 96 GLU A C 1
ATOM 697 O O . GLU A 1 96 ? 15.380 -3.375 -12.046 1.00 83.00 96 GLU A O 1
ATOM 702 N N . ILE A 1 97 ? 14.001 -4.679 -13.265 1.00 86.44 97 ILE A N 1
ATOM 703 C CA . ILE A 1 97 ? 12.754 -4.137 -12.741 1.00 86.44 97 ILE A CA 1
ATOM 704 C C . ILE A 1 97 ? 12.205 -5.165 -11.765 1.00 86.44 97 ILE A C 1
ATOM 706 O O . ILE A 1 97 ? 11.718 -6.211 -12.187 1.00 86.44 97 ILE A O 1
ATOM 710 N N . ASP A 1 98 ? 12.259 -4.828 -10.486 1.00 90.62 98 ASP A N 1
ATOM 711 C CA . ASP A 1 98 ? 11.690 -5.592 -9.387 1.00 90.62 98 ASP A CA 1
ATOM 712 C C . ASP A 1 98 ? 10.374 -4.927 -8.963 1.00 90.62 98 ASP A C 1
ATOM 714 O O . ASP A 1 98 ? 10.355 -3.878 -8.306 1.00 90.62 98 ASP A O 1
ATOM 718 N N . PHE A 1 99 ? 9.255 -5.497 -9.423 1.00 90.44 99 PHE A N 1
ATOM 719 C CA . PHE A 1 99 ? 7.930 -4.980 -9.086 1.00 90.44 99 PHE A CA 1
ATOM 720 C C . PHE A 1 99 ? 7.647 -5.089 -7.590 1.00 90.44 99 PHE A C 1
ATOM 722 O O . PHE A 1 99 ? 7.050 -4.169 -7.042 1.00 90.44 99 PHE A O 1
ATOM 729 N N . ASP A 1 100 ? 8.100 -6.151 -6.928 1.00 90.62 100 ASP A N 1
ATOM 730 C CA . ASP A 1 100 ? 7.793 -6.404 -5.522 1.00 90.62 100 ASP A CA 1
ATOM 731 C C . ASP A 1 100 ? 8.518 -5.404 -4.626 1.00 90.62 100 ASP A C 1
ATOM 733 O O . ASP A 1 100 ? 7.942 -4.900 -3.659 1.00 90.62 100 ASP A O 1
ATOM 737 N N . LEU A 1 101 ? 9.758 -5.052 -4.974 1.00 89.12 101 LEU A N 1
ATOM 738 C CA . LEU A 1 101 ? 10.483 -3.952 -4.342 1.00 89.12 101 LEU A CA 1
ATOM 739 C C . LEU A 1 101 ? 9.730 -2.626 -4.509 1.00 89.12 101 LEU A C 1
ATOM 741 O O . LEU A 1 101 ? 9.510 -1.903 -3.535 1.00 89.12 101 LEU A O 1
ATOM 745 N N . GLY A 1 102 ? 9.308 -2.313 -5.738 1.00 92.00 102 GLY A N 1
ATOM 746 C CA . GLY A 1 102 ? 8.560 -1.090 -6.026 1.00 92.00 102 GLY A CA 1
ATOM 747 C C . GLY A 1 102 ? 7.224 -1.033 -5.290 1.00 92.00 102 GLY A C 1
ATOM 748 O O . GLY A 1 102 ? 6.905 -0.017 -4.679 1.00 92.00 102 GLY A O 1
ATOM 749 N N . ALA A 1 103 ? 6.477 -2.134 -5.290 1.00 92.06 103 ALA A N 1
ATOM 750 C CA . ALA A 1 103 ? 5.198 -2.268 -4.611 1.00 92.06 103 ALA A CA 1
ATOM 751 C C . ALA A 1 103 ? 5.342 -2.100 -3.096 1.00 92.06 103 ALA A C 1
ATOM 753 O O . ALA A 1 103 ? 4.568 -1.351 -2.502 1.00 92.06 103 ALA A O 1
ATOM 754 N N . ARG A 1 104 ? 6.354 -2.717 -2.471 1.00 90.38 104 ARG A N 1
ATOM 755 C CA . ARG A 1 104 ? 6.634 -2.542 -1.037 1.00 90.38 104 ARG A CA 1
ATOM 756 C C . ARG A 1 104 ? 6.965 -1.094 -0.698 1.00 90.38 104 ARG A C 1
ATOM 758 O O . ARG A 1 104 ? 6.348 -0.525 0.199 1.00 90.38 104 ARG A O 1
ATOM 765 N N . ASN A 1 105 ? 7.885 -0.482 -1.441 1.00 90.38 105 ASN A N 1
ATOM 766 C CA . ASN A 1 105 ? 8.294 0.903 -1.206 1.00 90.38 105 ASN A CA 1
ATOM 767 C C . ASN A 1 105 ? 7.117 1.872 -1.367 1.00 90.38 105 ASN A C 1
ATOM 769 O O . ASN A 1 105 ? 6.891 2.718 -0.502 1.00 90.38 105 ASN A O 1
ATOM 773 N N . THR A 1 106 ? 6.334 1.716 -2.438 1.00 92.94 106 THR A N 1
ATOM 774 C CA . THR A 1 106 ? 5.133 2.525 -2.668 1.00 92.94 106 THR A CA 1
ATOM 775 C C . THR A 1 106 ? 4.098 2.302 -1.568 1.00 92.94 106 THR A C 1
ATOM 777 O O . THR A 1 106 ? 3.560 3.274 -1.056 1.00 92.94 106 THR A O 1
ATOM 780 N N . ALA A 1 107 ? 3.840 1.065 -1.141 1.00 91.88 107 ALA A N 1
ATOM 781 C CA . ALA A 1 107 ? 2.845 0.800 -0.105 1.00 91.88 107 ALA A CA 1
ATOM 782 C C . ALA A 1 107 ? 3.226 1.402 1.262 1.00 91.88 107 ALA A C 1
ATOM 784 O O . ALA A 1 107 ? 2.370 1.973 1.934 1.00 91.88 107 ALA A O 1
ATOM 785 N N . VAL A 1 108 ? 4.503 1.333 1.658 1.00 90.94 108 VAL A N 1
ATOM 786 C CA . VAL A 1 108 ? 4.998 1.959 2.900 1.00 90.94 108 VAL A CA 1
ATOM 787 C C . VAL A 1 108 ? 4.934 3.484 2.822 1.00 90.94 108 VAL A C 1
ATOM 789 O O . VAL A 1 108 ? 4.550 4.139 3.792 1.00 90.94 108 VAL A O 1
ATOM 792 N N . GLN A 1 109 ? 5.282 4.057 1.669 1.00 91.25 109 GLN A N 1
ATOM 793 C CA . GLN A 1 109 ? 5.168 5.494 1.448 1.00 91.25 109 GLN A CA 1
ATOM 794 C C . GLN A 1 109 ? 3.706 5.961 1.540 1.00 91.25 109 GLN A C 1
ATOM 796 O O . GLN A 1 109 ? 3.412 6.891 2.286 1.00 91.25 109 GLN A O 1
ATOM 801 N N . GLU A 1 110 ? 2.789 5.284 0.848 1.00 91.94 110 GLU A N 1
ATOM 802 C CA . GLU A 1 110 ? 1.356 5.611 0.841 1.00 91.94 110 GLU A CA 1
ATOM 803 C C . GLU A 1 110 ? 0.719 5.425 2.227 1.00 91.94 110 GLU A C 1
ATOM 805 O O . GLU A 1 110 ? -0.092 6.246 2.638 1.00 91.94 110 GLU A O 1
ATOM 810 N N . LEU A 1 111 ? 1.126 4.415 3.009 1.00 90.81 111 LEU A N 1
ATOM 811 C CA . LEU A 1 111 ? 0.706 4.274 4.412 1.00 90.81 111 LEU A CA 1
ATOM 812 C C . LEU A 1 111 ? 1.017 5.541 5.217 1.00 90.81 111 LEU A C 1
ATOM 814 O O . LEU A 1 111 ? 0.153 6.088 5.905 1.00 90.81 111 LEU A O 1
ATOM 818 N N . ARG A 1 112 ? 2.247 6.043 5.096 1.00 91.25 112 ARG A N 1
ATOM 819 C CA . ARG A 1 112 ? 2.666 7.264 5.782 1.00 91.25 112 ARG A CA 1
ATOM 820 C C . ARG A 1 112 ? 1.899 8.486 5.280 1.00 91.25 112 ARG A C 1
ATOM 822 O O . ARG A 1 112 ? 1.492 9.310 6.094 1.00 91.25 112 ARG A O 1
ATOM 829 N N . GLU A 1 113 ? 1.717 8.625 3.971 1.00 90.38 113 GLU A N 1
ATOM 830 C CA . GLU A 1 113 ? 1.043 9.781 3.365 1.00 90.38 113 GLU A CA 1
ATOM 831 C C . GLU A 1 113 ? -0.464 9.813 3.669 1.00 90.38 113 GLU A C 1
ATOM 833 O O . GLU A 1 113 ? -1.006 10.874 3.984 1.00 90.38 113 GLU A O 1
ATOM 838 N N . GLU A 1 114 ? -1.139 8.662 3.627 1.00 87.94 114 GLU A N 1
ATOM 839 C CA . GLU A 1 114 ? -2.590 8.558 3.801 1.00 87.94 114 GLU A CA 1
ATOM 840 C C . GLU A 1 114 ? -3.031 8.472 5.270 1.00 87.94 114 GLU A C 1
ATOM 842 O O . GLU A 1 114 ? -4.155 8.876 5.594 1.00 87.94 114 GLU A O 1
ATOM 847 N N . THR A 1 115 ? -2.191 7.935 6.165 1.00 87.25 115 THR A N 1
ATOM 848 C CA . THR A 1 115 ? -2.580 7.680 7.566 1.00 87.25 115 THR A CA 1
ATOM 849 C C . THR A 1 115 ? -1.640 8.282 8.604 1.00 87.25 115 THR A C 1
ATOM 851 O O . THR A 1 115 ? -1.986 8.299 9.784 1.00 87.25 115 THR A O 1
ATOM 854 N N . GLY A 1 116 ? -0.460 8.763 8.206 1.00 89.31 116 GLY A N 1
ATOM 855 C CA . GLY A 1 116 ? 0.560 9.272 9.126 1.00 89.31 116 GLY A CA 1
ATOM 856 C C . GLY A 1 116 ? 1.286 8.190 9.932 1.00 89.31 116 GLY A C 1
ATOM 857 O O . GLY A 1 116 ? 2.043 8.535 10.835 1.00 89.31 116 GLY A O 1
ATOM 858 N N . ILE A 1 117 ? 1.067 6.903 9.635 1.00 86.88 117 ILE A N 1
ATOM 859 C CA . ILE A 1 117 ? 1.704 5.786 10.348 1.00 86.88 117 ILE A CA 1
ATOM 860 C C . ILE A 1 117 ? 3.052 5.471 9.701 1.00 86.88 117 ILE A C 1
ATOM 862 O O . ILE A 1 117 ? 3.158 5.348 8.482 1.00 86.88 117 ILE A O 1
ATOM 866 N N . THR A 1 118 ? 4.079 5.306 10.526 1.00 88.81 118 THR A N 1
A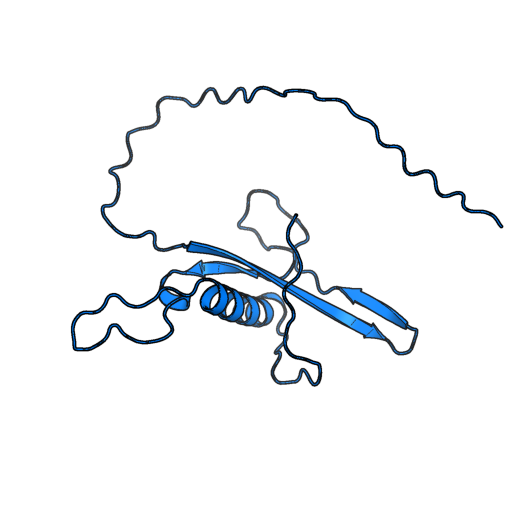TOM 867 C CA . THR A 1 118 ? 5.415 4.855 10.132 1.00 88.81 118 THR A CA 1
ATOM 868 C C . THR A 1 118 ? 5.638 3.424 10.617 1.00 88.81 118 THR A C 1
ATOM 870 O O . THR A 1 118 ? 5.247 3.062 11.724 1.00 88.81 118 THR A O 1
ATOM 873 N N . LEU A 1 119 ? 6.287 2.594 9.794 1.00 83.19 119 LEU A N 1
ATOM 874 C CA . LEU A 1 119 ? 6.697 1.241 10.203 1.00 83.19 119 LEU A CA 1
ATOM 875 C C . LEU A 1 119 ? 8.035 1.234 10.962 1.00 83.19 119 LEU A C 1
ATOM 877 O O . LEU A 1 119 ? 8.486 0.189 11.401 1.00 83.19 119 LEU A O 1
ATOM 881 N N . GLU A 1 120 ? 8.681 2.385 11.136 1.00 75.94 120 GLU A N 1
ATOM 882 C CA . GLU A 1 120 ? 9.922 2.518 11.917 1.00 75.94 120 GLU A CA 1
ATOM 883 C C . GLU A 1 120 ? 9.701 2.180 13.401 1.00 75.94 120 GLU A C 1
ATOM 885 O O . GLU A 1 120 ? 10.581 1.620 14.050 1.00 75.94 120 GLU A O 1
ATOM 890 N N . ASP A 1 121 ? 8.494 2.450 13.905 1.00 59.59 121 ASP A N 1
ATOM 891 C CA . ASP A 1 121 ? 8.064 2.109 15.264 1.00 59.59 121 ASP A CA 1
ATOM 892 C C . ASP A 1 121 ? 7.437 0.702 15.346 1.00 59.59 121 ASP A C 1
ATOM 894 O O . ASP A 1 121 ? 7.010 0.259 16.417 1.00 59.59 121 ASP A O 1
ATOM 898 N N . TRP A 1 122 ? 7.363 -0.022 14.221 1.00 65.88 122 TRP A N 1
ATOM 899 C CA . TRP A 1 122 ? 6.826 -1.378 14.167 1.00 65.88 122 TRP A CA 1
ATOM 900 C C . TRP A 1 122 ? 7.848 -2.367 14.726 1.00 65.88 122 TRP A C 1
ATOM 902 O O . TRP A 1 122 ? 8.852 -2.687 14.097 1.00 65.88 122 TRP A O 1
ATOM 912 N N . GLN A 1 123 ? 7.560 -2.892 15.916 1.00 58.25 123 GLN A N 1
ATOM 913 C CA . GLN A 1 123 ? 8.361 -3.944 16.554 1.00 58.25 123 GLN A CA 1
ATOM 914 C C . GLN A 1 123 ? 7.932 -5.365 16.149 1.00 58.25 123 GLN A C 1
ATOM 916 O O . GLN A 1 123 ? 8.373 -6.336 16.761 1.00 58.25 123 GLN A O 1
ATOM 921 N N . GLY A 1 124 ? 7.025 -5.498 15.178 1.00 62.31 124 GLY A N 1
ATOM 922 C CA . GLY A 1 124 ? 6.552 -6.794 14.700 1.00 62.31 124 GLY A CA 1
ATOM 923 C C . GLY A 1 124 ? 7.487 -7.428 13.671 1.00 62.31 124 GLY A C 1
ATOM 924 O O . GLY A 1 124 ? 8.546 -6.900 13.332 1.00 62.31 124 GLY A O 1
ATOM 925 N N . GLU A 1 125 ? 7.072 -8.580 13.155 1.00 60.78 125 GLU A N 1
ATOM 926 C CA . GLU A 1 125 ? 7.789 -9.282 12.092 1.00 60.78 125 GLU A CA 1
ATOM 927 C C . GLU A 1 125 ? 7.752 -8.494 10.769 1.00 60.78 125 GLU A C 1
ATOM 929 O O . GLU A 1 125 ? 6.985 -7.536 10.606 1.00 60.78 125 GLU A O 1
ATOM 934 N N . SER A 1 126 ? 8.625 -8.879 9.831 1.00 65.31 126 SER A N 1
ATOM 935 C CA . SER A 1 126 ? 8.657 -8.279 8.491 1.00 65.31 126 SER A CA 1
ATOM 936 C C . SER A 1 126 ? 7.295 -8.434 7.799 1.00 65.31 126 SER A C 1
ATOM 938 O O . SER A 1 126 ? 6.649 -9.460 8.002 1.00 65.31 126 SER A O 1
ATOM 940 N N . PRO A 1 127 ? 6.857 -7.466 6.970 1.00 68.31 127 PRO A N 1
ATOM 941 C CA . PRO A 1 127 ? 5.582 -7.571 6.268 1.00 68.31 127 PRO A CA 1
ATOM 942 C C . PRO A 1 127 ? 5.509 -8.856 5.440 1.00 68.31 127 PRO A C 1
ATOM 944 O O . PRO A 1 127 ? 6.383 -9.105 4.606 1.00 68.31 127 PRO A O 1
ATOM 947 N N . GLU A 1 128 ? 4.464 -9.648 5.664 1.00 74.06 128 GLU A N 1
ATOM 948 C CA . GLU A 1 128 ? 4.172 -10.842 4.875 1.00 74.06 128 GLU A CA 1
ATOM 949 C C . GLU A 1 128 ? 3.288 -10.501 3.672 1.00 74.06 128 GLU A C 1
ATOM 951 O O . GLU A 1 128 ? 2.460 -9.586 3.710 1.00 74.06 128 GLU A O 1
ATOM 956 N N . GLU A 1 129 ? 3.465 -11.252 2.589 1.00 70.69 129 GLU A N 1
ATOM 957 C CA . GLU A 1 129 ? 2.622 -11.144 1.405 1.00 70.69 129 GLU A CA 1
ATOM 958 C C . GLU A 1 129 ? 1.340 -11.959 1.601 1.00 70.69 129 GLU A C 1
ATOM 960 O O . GLU A 1 129 ? 1.381 -13.135 1.969 1.00 70.69 129 GLU A O 1
ATOM 965 N N . LEU A 1 130 ? 0.188 -11.334 1.355 1.00 71.81 130 LEU A N 1
ATOM 966 C CA . LEU A 1 130 ? -1.092 -12.033 1.388 1.00 71.81 130 LEU A CA 1
ATOM 967 C C . LEU A 1 130 ? -1.354 -12.709 0.036 1.00 71.81 130 LEU A C 1
ATOM 969 O O . LEU A 1 130 ? -1.145 -12.074 -1.000 1.00 71.81 130 LEU A O 1
ATOM 973 N N . PRO A 1 131 ? -1.861 -13.954 0.019 1.00 71.31 131 PRO A N 1
ATOM 974 C CA . PRO A 1 131 ? -2.244 -14.608 -1.223 1.00 71.31 131 PRO A CA 1
ATOM 975 C C . PRO A 1 131 ? -3.363 -13.823 -1.916 1.00 71.31 131 PRO A C 1
ATOM 977 O O . PRO A 1 131 ? -4.314 -13.368 -1.275 1.00 71.31 131 PRO A O 1
ATOM 980 N N . VAL A 1 132 ? -3.244 -13.679 -3.233 1.00 65.75 132 VAL A N 1
ATOM 981 C CA . VAL A 1 132 ? -4.262 -13.085 -4.105 1.00 65.75 132 VAL A CA 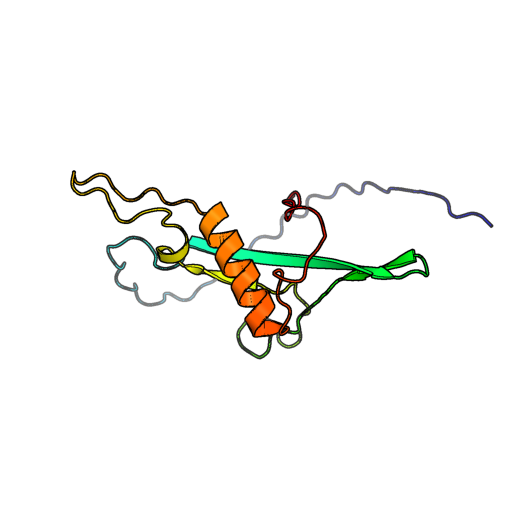1
ATOM 982 C C . VAL A 1 132 ? -4.879 -14.209 -4.936 1.00 65.75 132 VAL A C 1
ATOM 984 O O . VAL A 1 132 ? -4.161 -14.852 -5.702 1.00 65.75 132 VAL A O 1
ATOM 987 N N . ASP A 1 133 ? -6.179 -14.457 -4.749 1.00 43.59 133 ASP A N 1
ATOM 988 C CA . ASP A 1 133 ? -6.980 -15.407 -5.545 1.00 43.59 133 ASP A CA 1
ATOM 989 C C . ASP A 1 133 ? -7.451 -14.800 -6.880 1.00 43.59 133 ASP A C 1
ATOM 991 O O . ASP A 1 133 ? -7.803 -13.594 -6.906 1.00 43.59 133 ASP A O 1
#

Sequence (133 aa):
PHWRRELVHAGGAARLAPCWRGTPGMAKKKRSGPPKYIGSCGIYVAATGADGLTVLLIHRRSKQVSEPLQLAAPGGIVERAACQAAPASIFGAPAEIDFDLGARNTAVQELREETGITLEDWQGESPEELPVD

InterPro domains:
  IPR000086 NUDIX hydrolase domain [PS51462] (36-133)
  IPR015797 NUDIX hydrolase-like domain superfamily [SSF55811] (38-122)

Organism: NCBI:txid1333877

Foldseek 3Di:
DDDDDDDDDDDDDDPDDDPPPDDPDPDDDPPPDDDQFDAKAFDWDWDADPVRDIDIDWFQPPPPDPDHRDIHGQIDTQTQVQQFPDDQDPVRHPGDGHVVSSRVVRHQVRCCVGPVDHCVPPPDDDDDDDDDD